Protein AF-A0A3N9V583-F1 (afdb_monomer)

Sequence (135 aa):
MKKESRTVILIVFLYALLGLLWIYLSDRLLPMFVTTPAGITTWSTIKGWLYVVVTSILLYWLIRRHTEKLLSTQEKLHYKHEQLKLTQNVLADSEEQFHQMFAKHSAMLYLVDVETLAIFDANESAQKFYGYSCN

Foldseek 3Di:
DVVVVVVVVVLVVVVVVVVVVLVVCLVVVLVVPDPDPVVSVVVVVVSVVVVVVVVVVSVVVVVVVVVVVVVVVVVVVVVVVVVVVVVVVVVVVVVVVVVVCQQPPQDWDFDADPPPRDGQDTHPNNCVVVVHHRD

Structure (mmCIF, N/CA/C/O backbone):
data_AF-A0A3N9V583-F1
#
_entry.id   AF-A0A3N9V583-F1
#
loop_
_atom_site.group_PDB
_atom_site.id
_atom_site.type_symbol
_atom_site.label_atom_id
_atom_site.label_alt_id
_atom_site.label_comp_id
_atom_site.label_asym_id
_atom_site.label_entity_id
_atom_site.label_seq_id
_atom_site.pdbx_PDB_ins_code
_atom_site.Cartn_x
_atom_site.Cartn_y
_atom_site.Cartn_z
_atom_site.occupancy
_atom_site.B_iso_or_equiv
_atom_site.auth_seq_id
_atom_site.auth_comp_id
_atom_site.auth_asym_id
_atom_site.auth_atom_id
_atom_site.pdbx_PDB_model_num
ATOM 1 N N . MET A 1 1 ? -8.284 1.859 -12.928 1.00 49.19 1 MET A N 1
ATOM 2 C CA . MET A 1 1 ? -7.954 1.030 -14.114 1.00 49.19 1 MET A CA 1
ATOM 3 C C . MET A 1 1 ? -7.528 1.834 -15.353 1.00 49.19 1 MET A C 1
ATOM 5 O O . MET A 1 1 ? -6.502 1.497 -15.916 1.00 49.19 1 MET A O 1
ATOM 9 N N . LYS A 1 2 ? -8.197 2.935 -15.755 1.00 48.94 2 LYS A N 1
ATOM 10 C CA . LYS A 1 2 ? -7.838 3.732 -16.966 1.00 48.94 2 LYS A CA 1
ATOM 11 C C . LYS A 1 2 ? -6.420 4.349 -17.005 1.00 48.94 2 LYS A C 1
ATOM 13 O O . LYS A 1 2 ? -5.939 4.685 -18.083 1.00 48.94 2 LYS A O 1
ATOM 18 N N . LYS A 1 3 ? -5.770 4.556 -15.851 1.00 51.84 3 LYS A N 1
ATOM 19 C CA . LYS A 1 3 ? -4.462 5.239 -15.753 1.00 51.84 3 LYS A CA 1
ATOM 20 C C . LYS A 1 3 ? -3.289 4.317 -16.118 1.00 51.84 3 LYS A C 1
ATOM 22 O O . LYS A 1 3 ? -2.387 4.761 -16.815 1.00 51.84 3 LYS A O 1
ATOM 27 N N . GLU A 1 4 ? -3.375 3.043 -15.735 1.00 58.16 4 GLU A N 1
ATOM 28 C CA . GLU A 1 4 ? -2.388 2.003 -16.066 1.00 58.16 4 GLU A CA 1
ATOM 29 C C . GLU A 1 4 ? -2.330 1.765 -17.585 1.00 58.16 4 GLU A C 1
ATOM 31 O O . GLU A 1 4 ? -1.260 1.783 -18.187 1.00 58.16 4 GLU A O 1
ATOM 36 N N . SER A 1 5 ? -3.492 1.675 -18.243 1.00 64.75 5 SER A N 1
ATOM 37 C CA . SER A 1 5 ? -3.585 1.433 -19.691 1.00 64.75 5 SER A CA 1
ATOM 38 C C . SER A 1 5 ? -2.963 2.555 -20.532 1.00 64.75 5 SER A C 1
ATOM 40 O O . SER A 1 5 ? -2.343 2.292 -21.557 1.00 64.75 5 SER A O 1
ATOM 42 N N . ARG A 1 6 ? -3.085 3.817 -20.092 1.00 72.19 6 ARG A N 1
ATOM 43 C CA . ARG A 1 6 ? -2.472 4.968 -20.780 1.00 72.19 6 ARG A CA 1
ATOM 44 C C . ARG A 1 6 ? -0.949 4.918 -20.734 1.00 72.19 6 ARG A C 1
ATOM 46 O O . ARG A 1 6 ? -0.304 5.279 -21.712 1.00 72.19 6 ARG A O 1
ATOM 53 N N . THR A 1 7 ? -0.384 4.466 -19.616 1.00 70.50 7 THR A N 1
ATOM 54 C CA . THR A 1 7 ? 1.065 4.309 -19.473 1.00 70.50 7 THR A CA 1
ATOM 55 C C . THR A 1 7 ? 1.576 3.209 -20.398 1.00 70.50 7 THR A C 1
ATOM 57 O O . THR A 1 7 ? 2.515 3.462 -21.144 1.00 70.50 7 THR A O 1
ATOM 60 N N . VAL A 1 8 ? 0.906 2.052 -20.450 1.00 74.44 8 VAL A N 1
ATOM 61 C CA . VAL A 1 8 ? 1.271 0.946 -21.356 1.00 74.44 8 VAL A CA 1
ATOM 62 C C . VAL A 1 8 ? 1.240 1.377 -22.828 1.00 74.44 8 VAL A C 1
ATOM 64 O O . VAL A 1 8 ? 2.198 1.135 -23.555 1.00 74.44 8 VAL A O 1
ATOM 67 N N . ILE A 1 9 ? 0.191 2.082 -23.265 1.00 74.75 9 ILE A N 1
ATOM 68 C CA . ILE A 1 9 ? 0.069 2.550 -24.658 1.00 74.75 9 ILE A CA 1
ATOM 69 C C . ILE A 1 9 ? 1.182 3.542 -25.022 1.00 74.75 9 ILE A C 1
ATOM 71 O O . ILE A 1 9 ? 1.756 3.441 -26.103 1.00 74.75 9 ILE A O 1
ATOM 75 N N . LEU A 1 10 ? 1.528 4.469 -24.121 1.00 77.69 10 LEU A N 1
ATOM 76 C CA . LEU A 1 10 ? 2.615 5.428 -24.346 1.00 77.69 10 LEU A CA 1
ATOM 77 C C . LEU A 1 10 ? 3.964 4.718 -24.535 1.00 77.69 10 LEU A C 1
ATOM 79 O O . LEU A 1 10 ? 4.771 5.126 -25.364 1.00 77.69 10 LEU A O 1
ATOM 83 N N . ILE A 1 11 ? 4.195 3.645 -23.779 1.00 74.50 11 ILE A N 1
ATOM 84 C CA . ILE A 1 11 ? 5.422 2.849 -23.845 1.00 74.50 11 ILE A CA 1
ATOM 85 C C . ILE A 1 11 ? 5.504 2.098 -25.171 1.00 74.50 11 ILE A C 1
ATOM 87 O O . ILE A 1 11 ? 6.530 2.163 -25.842 1.00 74.50 11 ILE A O 1
ATOM 91 N N . VAL A 1 12 ? 4.419 1.426 -25.568 1.00 78.19 12 VAL A N 1
ATOM 92 C CA . VAL A 1 12 ? 4.344 0.721 -26.856 1.00 78.19 12 VAL A CA 1
ATOM 93 C C . VAL A 1 12 ? 4.550 1.703 -28.009 1.00 78.19 12 VAL A C 1
ATOM 95 O O . VAL A 1 12 ? 5.299 1.410 -28.936 1.00 78.19 12 VAL A O 1
ATOM 98 N N . PHE A 1 13 ? 3.954 2.894 -27.925 1.00 80.25 13 PHE A N 1
ATOM 99 C CA . PHE A 1 13 ? 4.112 3.938 -28.932 1.00 80.25 13 PHE A CA 1
ATOM 100 C C . PHE A 1 13 ? 5.546 4.475 -28.999 1.00 80.25 13 PHE A C 1
ATOM 102 O O . PHE A 1 13 ? 6.096 4.586 -30.090 1.00 80.25 13 PHE A O 1
ATOM 109 N N . LEU A 1 14 ? 6.183 4.762 -27.858 1.00 78.50 14 LEU A N 1
ATOM 110 C CA . LEU A 1 14 ? 7.583 5.198 -27.817 1.00 78.50 14 LEU A CA 1
ATOM 111 C C . LEU A 1 14 ? 8.523 4.130 -28.371 1.00 78.50 14 LEU A C 1
ATOM 113 O O . LEU A 1 14 ? 9.413 4.464 -29.145 1.00 78.50 14 LEU A O 1
ATOM 117 N N . TYR A 1 15 ? 8.300 2.862 -28.023 1.00 79.00 15 TYR A N 1
ATOM 118 C CA . TYR A 1 15 ? 9.065 1.741 -28.561 1.00 79.00 15 TYR A CA 1
ATOM 119 C C . TYR A 1 15 ? 8.892 1.617 -30.081 1.00 79.00 15 TYR A C 1
ATOM 121 O O . TYR A 1 15 ? 9.881 1.520 -30.804 1.00 79.00 15 TYR A O 1
ATOM 129 N N . ALA A 1 16 ? 7.654 1.691 -30.578 1.00 74.75 16 ALA A N 1
ATOM 130 C CA . ALA A 1 16 ? 7.359 1.640 -32.006 1.00 74.75 16 ALA A CA 1
ATOM 131 C C . ALA A 1 16 ? 7.967 2.828 -32.767 1.00 74.75 16 ALA A C 1
ATOM 133 O O . ALA A 1 16 ? 8.534 2.641 -33.839 1.00 74.75 16 ALA A O 1
ATOM 134 N N . LEU A 1 17 ? 7.902 4.040 -32.209 1.00 79.19 17 LEU A N 1
ATOM 135 C CA . LEU A 1 17 ? 8.426 5.253 -32.837 1.00 79.19 17 LEU A CA 1
ATOM 136 C C . LEU A 1 17 ? 9.959 5.244 -32.879 1.00 79.19 17 LEU A C 1
ATOM 138 O O . LEU A 1 17 ? 10.536 5.540 -33.922 1.00 79.19 17 LEU A O 1
ATOM 142 N N . LEU A 1 18 ? 10.619 4.826 -31.793 1.00 78.31 18 LEU A N 1
ATOM 143 C CA . LEU A 1 18 ? 12.070 4.605 -31.773 1.00 78.31 18 LEU A CA 1
ATOM 144 C C . LEU A 1 18 ? 12.490 3.500 -32.745 1.00 78.31 18 LEU A C 1
ATOM 146 O O . LEU A 1 18 ? 13.478 3.670 -33.451 1.00 78.31 18 LEU A O 1
ATOM 150 N N . GLY A 1 19 ? 11.737 2.400 -32.816 1.00 72.81 19 GLY A N 1
ATOM 151 C CA . GLY A 1 19 ? 11.993 1.304 -33.750 1.00 72.81 19 GLY A CA 1
ATOM 152 C C . GLY A 1 19 ? 11.849 1.728 -35.213 1.00 72.81 19 GLY A C 1
ATOM 153 O O . GLY A 1 19 ? 12.726 1.444 -36.022 1.00 72.81 19 GLY A O 1
ATOM 154 N N . LEU A 1 20 ? 10.791 2.468 -35.552 1.00 74.19 20 LEU A N 1
ATOM 155 C CA . LEU A 1 20 ? 10.575 3.000 -36.900 1.00 74.19 20 LEU A CA 1
ATOM 156 C C . LEU A 1 20 ? 11.636 4.033 -37.286 1.00 74.19 20 LEU A C 1
ATOM 158 O O . LEU A 1 20 ? 12.167 3.982 -38.394 1.00 74.19 20 LEU A O 1
ATOM 162 N N . LEU A 1 21 ? 11.982 4.938 -36.367 1.00 74.94 21 LEU A N 1
ATOM 163 C CA . LEU A 1 21 ? 13.048 5.916 -36.578 1.00 74.94 21 LEU A CA 1
ATOM 164 C C . LEU A 1 21 ? 14.401 5.222 -36.777 1.00 74.94 21 LEU A C 1
ATOM 166 O O . LEU A 1 21 ? 15.183 5.625 -37.636 1.00 74.94 21 LEU A O 1
ATOM 170 N N . TRP A 1 22 ? 14.650 4.150 -36.025 1.00 73.94 22 TRP A N 1
ATOM 171 C CA . TRP A 1 22 ? 15.847 3.327 -36.137 1.00 73.94 22 TRP A CA 1
ATOM 172 C C . TRP A 1 22 ? 15.938 2.602 -37.483 1.00 73.94 22 TRP A C 1
ATOM 174 O O . TRP A 1 22 ? 16.986 2.655 -38.123 1.00 73.94 22 TRP A O 1
ATOM 184 N N . ILE A 1 23 ? 14.851 1.976 -37.945 1.00 71.50 23 ILE A N 1
ATOM 185 C CA . ILE A 1 23 ? 14.792 1.306 -39.254 1.00 71.50 23 ILE A CA 1
ATOM 186 C C . ILE A 1 23 ? 15.026 2.325 -40.376 1.00 71.50 23 ILE A C 1
ATOM 188 O O . ILE A 1 23 ? 15.914 2.135 -41.203 1.00 71.50 23 ILE A O 1
ATOM 192 N N . TYR A 1 24 ? 14.317 3.457 -40.344 1.00 72.88 24 TYR A N 1
ATOM 193 C CA . TYR A 1 24 ? 14.442 4.510 -41.355 1.00 72.88 24 TYR A CA 1
ATOM 194 C C . TYR A 1 24 ? 15.863 5.085 -41.440 1.00 72.88 24 TYR A C 1
ATOM 196 O O . TYR A 1 24 ? 16.421 5.250 -42.528 1.00 72.88 24 TYR A O 1
ATOM 204 N N . LEU A 1 25 ? 16.473 5.370 -40.287 1.00 66.50 25 LEU A N 1
ATOM 205 C CA . LEU A 1 25 ? 17.839 5.877 -40.217 1.00 66.50 25 LEU A CA 1
ATOM 206 C C . LEU A 1 25 ? 18.856 4.798 -40.628 1.00 66.50 25 LEU A C 1
ATOM 208 O O . LEU A 1 25 ? 19.856 5.099 -41.281 1.00 66.50 25 LEU A O 1
ATOM 212 N N . SER A 1 26 ? 18.591 3.531 -40.299 1.00 65.94 26 SER A N 1
ATOM 213 C CA . SER A 1 26 ? 19.453 2.411 -40.670 1.00 65.94 26 SER A CA 1
ATOM 214 C C . SER A 1 26 ? 19.505 2.202 -42.184 1.00 65.94 26 SER A C 1
ATOM 216 O O . SER A 1 26 ? 20.609 2.086 -42.727 1.00 65.94 26 SER A O 1
ATOM 218 N N . ASP A 1 27 ? 18.354 2.215 -42.855 1.00 66.81 27 ASP A N 1
ATOM 219 C CA . ASP A 1 27 ? 18.251 1.992 -44.301 1.00 66.81 27 ASP A CA 1
ATOM 220 C C . ASP A 1 27 ? 18.906 3.126 -45.103 1.00 66.81 27 ASP A C 1
ATOM 222 O O . ASP A 1 27 ? 19.539 2.891 -46.131 1.00 66.81 27 ASP A O 1
ATOM 226 N N . ARG A 1 28 ? 18.819 4.368 -44.608 1.00 66.38 28 ARG A N 1
ATOM 227 C CA . ARG A 1 28 ? 19.363 5.561 -45.283 1.00 66.38 28 ARG A CA 1
ATOM 228 C C . ARG A 1 28 ? 20.868 5.775 -45.089 1.00 66.38 28 ARG A C 1
ATOM 230 O O . ARG A 1 28 ? 21.491 6.383 -45.954 1.00 66.38 28 ARG A O 1
ATOM 237 N N . LEU A 1 29 ? 21.461 5.311 -43.985 1.00 63.09 29 LEU A N 1
ATOM 238 C CA . LEU A 1 29 ? 22.880 5.566 -43.675 1.00 63.09 29 LEU A CA 1
ATOM 239 C C . LEU A 1 29 ? 23.854 4.573 -44.330 1.00 63.09 29 LEU A C 1
ATOM 241 O O . LEU A 1 29 ? 24.980 4.947 -44.642 1.00 6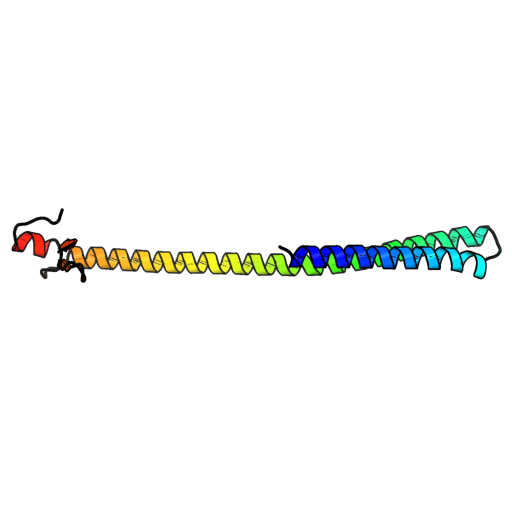3.09 29 LEU A O 1
ATOM 245 N N . LEU A 1 30 ? 23.445 3.320 -44.553 1.00 62.09 30 LEU A N 1
ATOM 246 C CA . LEU A 1 30 ? 24.299 2.292 -45.174 1.00 62.09 30 LEU A CA 1
ATOM 247 C C . LEU A 1 30 ? 24.804 2.659 -46.584 1.00 62.09 30 LEU A C 1
ATOM 249 O O . LEU A 1 30 ? 26.011 2.567 -46.804 1.00 62.09 30 LEU A O 1
ATOM 253 N N . PRO A 1 31 ? 23.950 3.120 -47.520 1.00 62.94 31 PRO A N 1
ATOM 254 C CA . PRO A 1 31 ? 24.399 3.437 -48.877 1.00 62.94 31 PRO A CA 1
ATOM 255 C C . PRO A 1 31 ? 25.199 4.745 -48.973 1.00 62.94 31 PRO A C 1
ATOM 257 O O . PRO A 1 31 ? 25.805 5.003 -50.007 1.00 62.94 31 PRO A O 1
ATOM 260 N N . MET A 1 32 ? 25.210 5.578 -47.923 1.00 59.50 32 MET A N 1
ATOM 261 C CA . MET A 1 32 ? 25.866 6.892 -47.945 1.00 59.50 32 MET A CA 1
ATOM 262 C C . MET A 1 32 ? 27.341 6.841 -47.513 1.00 59.50 32 MET A C 1
ATOM 264 O O . MET A 1 32 ? 28.114 7.708 -47.907 1.00 59.50 32 MET A O 1
ATOM 268 N N . PHE A 1 33 ? 27.743 5.834 -46.727 1.00 59.47 33 PHE A 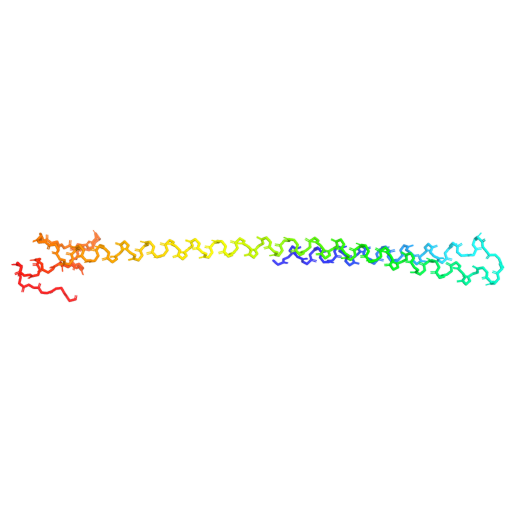N 1
ATOM 269 C CA . PHE A 1 33 ? 29.090 5.763 -46.141 1.00 59.47 33 PHE A CA 1
ATOM 270 C C . PHE A 1 33 ? 29.974 4.633 -46.684 1.00 59.47 33 PHE A C 1
ATOM 272 O O . PHE A 1 33 ? 31.186 4.685 -46.481 1.00 59.47 33 PHE A O 1
ATOM 279 N N . VAL A 1 34 ? 29.422 3.613 -47.354 1.00 55.31 34 VAL A N 1
ATOM 280 C CA . VAL A 1 34 ? 30.207 2.436 -47.767 1.00 55.31 34 VAL A CA 1
ATOM 281 C C . VAL A 1 34 ? 29.766 1.909 -49.134 1.00 55.31 34 VAL A C 1
ATOM 283 O O . VAL A 1 34 ? 28.662 1.399 -49.290 1.00 55.31 34 VAL A O 1
ATOM 286 N N . THR A 1 35 ? 30.670 1.973 -50.114 1.00 60.91 35 THR A N 1
ATOM 287 C CA . THR A 1 35 ? 30.463 1.477 -51.490 1.00 60.91 35 THR A CA 1
ATOM 288 C C . THR A 1 35 ? 30.996 0.047 -51.697 1.00 60.91 35 THR A C 1
ATOM 290 O O . THR A 1 35 ? 30.766 -0.553 -52.744 1.00 60.91 35 THR A O 1
ATOM 293 N N . THR A 1 36 ? 31.714 -0.523 -50.718 1.00 58.72 36 THR A N 1
ATOM 294 C CA . THR A 1 36 ? 32.365 -1.846 -50.797 1.00 58.72 36 THR A CA 1
ATOM 295 C C . THR A 1 36 ? 31.580 -2.950 -50.059 1.00 58.72 36 THR A C 1
ATOM 297 O O . THR A 1 36 ? 31.268 -2.784 -48.877 1.00 58.72 36 THR A O 1
ATOM 300 N N . PRO A 1 37 ? 31.331 -4.126 -50.682 1.00 61.78 37 PRO A N 1
ATOM 301 C CA . PRO A 1 37 ? 30.495 -5.199 -50.116 1.00 61.78 37 PRO A CA 1
ATOM 302 C C . PRO A 1 37 ? 30.918 -5.698 -48.725 1.00 61.78 37 PRO A C 1
ATOM 304 O O . PRO A 1 37 ? 30.068 -6.007 -47.897 1.00 61.78 37 PRO A O 1
ATOM 307 N N . ALA A 1 38 ? 32.225 -5.736 -48.438 1.00 61.19 38 ALA A N 1
ATOM 308 C CA . ALA A 1 38 ? 32.755 -6.230 -47.164 1.00 61.19 38 ALA A CA 1
ATOM 309 C C . ALA A 1 38 ? 32.482 -5.288 -45.972 1.00 61.19 38 ALA A C 1
ATOM 311 O O . ALA A 1 38 ? 32.319 -5.757 -44.844 1.00 61.19 38 ALA A O 1
ATOM 312 N N . GLY A 1 39 ? 32.398 -3.972 -46.207 1.00 60.62 39 GLY A N 1
ATOM 313 C CA . GLY A 1 39 ? 32.130 -2.986 -45.154 1.00 60.62 39 GLY A CA 1
ATOM 314 C C . GLY A 1 39 ? 30.654 -2.913 -44.748 1.00 60.62 39 GLY A C 1
ATOM 315 O O . GLY A 1 39 ? 30.344 -2.508 -43.630 1.00 60.62 39 GLY A O 1
ATOM 316 N N . ILE A 1 40 ? 29.742 -3.363 -45.617 1.00 64.12 40 ILE A N 1
ATOM 317 C CA . ILE A 1 40 ? 28.297 -3.406 -45.344 1.00 64.12 40 ILE A CA 1
ATOM 318 C C . ILE A 1 40 ? 27.999 -4.392 -44.202 1.00 64.12 40 ILE A C 1
ATOM 320 O O . ILE A 1 40 ? 27.227 -4.083 -43.293 1.00 64.12 40 ILE A O 1
ATOM 324 N N . THR A 1 41 ? 28.662 -5.551 -44.193 1.00 62.47 41 THR A N 1
ATOM 325 C CA . THR A 1 41 ? 28.477 -6.610 -43.187 1.00 62.47 41 THR A CA 1
ATOM 326 C C . THR A 1 41 ? 28.922 -6.206 -41.781 1.00 62.47 41 THR A C 1
ATOM 328 O O . THR A 1 41 ? 28.184 -6.417 -40.821 1.00 62.47 41 THR A O 1
ATOM 331 N N . THR A 1 42 ? 30.093 -5.583 -41.628 1.00 62.84 42 THR A N 1
ATOM 332 C CA . THR A 1 42 ? 30.605 -5.142 -40.316 1.00 62.84 4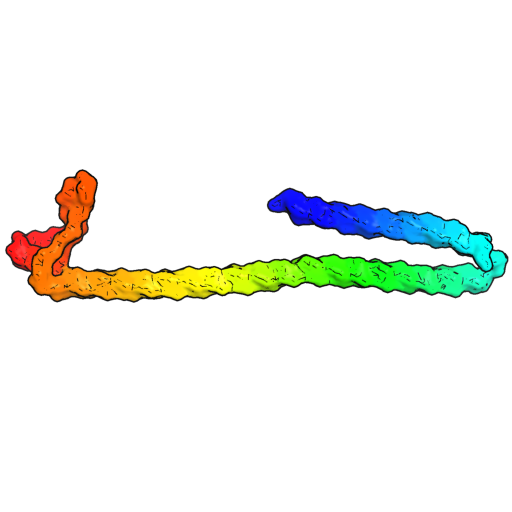2 THR A CA 1
ATOM 333 C C . THR A 1 42 ? 29.785 -3.992 -39.734 1.00 62.84 42 THR A C 1
ATOM 335 O O . THR A 1 42 ? 29.460 -4.011 -38.545 1.00 62.84 42 THR A O 1
ATOM 338 N N . TRP A 1 43 ? 29.373 -3.030 -40.566 1.00 66.19 43 TRP A N 1
ATOM 339 C CA . TRP A 1 43 ? 28.488 -1.941 -40.137 1.00 66.19 43 TRP A CA 1
ATOM 340 C C . TRP A 1 43 ? 27.086 -2.428 -39.751 1.00 66.19 43 TRP A C 1
ATOM 342 O O . TRP A 1 43 ? 26.469 -1.866 -38.843 1.00 66.19 43 TRP A O 1
ATOM 352 N N . SER A 1 44 ? 26.594 -3.499 -40.381 1.00 63.31 44 SER A N 1
ATOM 353 C CA . SER A 1 44 ? 25.311 -4.118 -40.034 1.00 63.31 44 SER A CA 1
ATOM 354 C C . SER A 1 44 ? 25.321 -4.752 -38.634 1.00 63.31 44 SER A C 1
ATOM 356 O O . SER A 1 44 ? 24.356 -4.604 -37.883 1.00 63.31 44 SER A O 1
ATOM 358 N N . THR A 1 45 ? 26.415 -5.405 -38.231 1.00 67.56 45 THR A N 1
ATOM 359 C CA . THR A 1 45 ? 26.528 -6.043 -36.904 1.00 67.56 45 THR A CA 1
ATOM 360 C C . THR A 1 45 ? 26.618 -5.018 -35.773 1.00 67.56 45 THR A C 1
ATOM 362 O O . THR A 1 45 ? 25.927 -5.157 -34.762 1.00 67.56 45 THR A O 1
ATOM 365 N N . ILE A 1 46 ? 27.407 -3.950 -35.957 1.00 71.75 46 ILE A N 1
ATOM 366 C CA . ILE A 1 46 ? 27.539 -2.857 -34.974 1.00 71.75 46 ILE A CA 1
ATOM 367 C C . ILE A 1 46 ? 26.183 -2.179 -34.736 1.00 71.75 46 ILE A C 1
ATOM 369 O O . ILE A 1 46 ? 25.816 -1.893 -33.595 1.00 71.75 46 ILE A O 1
ATOM 373 N N . LYS A 1 47 ? 25.391 -1.988 -35.798 1.00 67.06 47 LYS A N 1
ATOM 374 C CA . LYS A 1 47 ? 24.019 -1.480 -35.679 1.00 67.06 47 LYS A CA 1
ATOM 375 C C . LYS A 1 47 ? 23.120 -2.412 -34.874 1.00 67.06 47 LYS A C 1
ATOM 377 O O . LYS A 1 47 ? 22.400 -1.943 -33.998 1.00 67.06 47 LYS A O 1
ATOM 382 N N . GLY A 1 48 ? 23.167 -3.717 -35.141 1.00 66.88 48 GLY A N 1
ATOM 383 C CA . GLY A 1 48 ? 22.377 -4.697 -34.390 1.00 66.88 48 GLY A CA 1
ATOM 384 C C . GLY A 1 48 ? 22.663 -4.642 -32.886 1.00 66.88 48 GLY A C 1
ATOM 385 O O . GLY A 1 48 ? 21.737 -4.629 -32.077 1.00 66.88 48 GLY A O 1
ATOM 386 N N . TRP A 1 49 ? 23.936 -4.511 -32.510 1.00 75.06 49 TRP A N 1
ATOM 387 C CA . TRP A 1 49 ? 24.343 -4.377 -31.110 1.00 75.06 49 TRP A CA 1
ATOM 388 C C . TRP A 1 49 ? 23.838 -3.074 -30.483 1.00 75.06 49 TRP A C 1
ATOM 390 O O . TRP A 1 49 ? 23.347 -3.093 -29.354 1.00 75.06 49 TRP A O 1
ATOM 400 N N . LEU A 1 50 ? 23.884 -1.957 -31.219 1.00 72.94 50 LEU A N 1
ATOM 401 C CA . LEU A 1 50 ? 23.383 -0.672 -30.727 1.00 72.94 50 LEU A CA 1
ATOM 402 C C . LEU A 1 50 ? 21.873 -0.711 -30.455 1.00 72.94 50 LEU A C 1
ATOM 404 O O . LEU A 1 50 ? 21.427 -0.205 -29.427 1.00 72.94 50 LEU A O 1
ATOM 408 N N . TYR A 1 51 ? 21.101 -1.382 -31.314 1.00 71.00 51 TYR A N 1
ATOM 409 C CA . TYR A 1 51 ? 19.673 -1.606 -31.085 1.00 71.00 51 TYR A CA 1
ATOM 410 C C . TYR A 1 51 ? 19.421 -2.382 -29.787 1.00 71.00 51 TYR A C 1
ATOM 412 O O . TYR A 1 51 ? 18.676 -1.907 -28.933 1.00 71.00 51 TYR A O 1
ATOM 420 N N . VAL A 1 52 ? 20.094 -3.525 -29.600 1.00 77.31 52 VAL A N 1
ATOM 421 C CA . VAL A 1 52 ? 19.929 -4.373 -28.406 1.00 77.31 52 VAL A CA 1
ATOM 422 C C . VAL A 1 52 ? 20.278 -3.612 -27.125 1.00 77.31 52 VAL A C 1
ATOM 424 O O . VAL A 1 52 ? 19.550 -3.719 -26.135 1.00 77.31 52 VAL A O 1
ATOM 427 N N . VAL A 1 53 ? 21.345 -2.806 -27.133 1.00 79.62 53 VAL A N 1
ATOM 428 C CA . VAL A 1 53 ? 21.740 -1.974 -25.984 1.00 79.62 53 VAL A CA 1
ATOM 429 C C . VAL A 1 53 ? 20.665 -0.935 -25.665 1.00 79.62 53 VAL A C 1
ATOM 431 O O . VAL A 1 53 ? 20.221 -0.846 -24.520 1.00 79.62 53 VAL A O 1
ATOM 434 N N . VAL A 1 54 ? 20.189 -0.190 -26.667 1.00 78.06 54 VAL A N 1
ATOM 435 C CA . VAL A 1 54 ? 19.163 0.846 -26.472 1.00 78.06 54 VAL A CA 1
ATOM 436 C C . VAL A 1 54 ? 17.848 0.238 -25.976 1.00 78.06 54 VAL A C 1
ATOM 438 O O . VAL A 1 54 ? 17.265 0.746 -25.015 1.00 78.06 54 VAL A O 1
ATOM 441 N N . THR A 1 55 ? 17.397 -0.879 -26.557 1.00 79.31 55 THR A N 1
ATOM 442 C CA . THR A 1 55 ? 16.172 -1.557 -26.108 1.00 79.31 55 THR A CA 1
ATOM 443 C C . THR A 1 55 ? 16.312 -2.131 -24.703 1.00 79.31 55 THR A C 1
ATOM 445 O O . THR A 1 55 ? 15.366 -2.052 -23.921 1.00 79.31 55 THR A O 1
ATOM 448 N N . SER A 1 56 ? 17.488 -2.660 -24.351 1.00 76.88 56 SER A N 1
ATOM 449 C CA . SER A 1 56 ? 17.743 -3.214 -23.016 1.00 76.88 56 SER A CA 1
ATOM 450 C C . SER A 1 56 ? 17.749 -2.123 -21.945 1.00 76.88 56 SER A C 1
ATOM 452 O O . SER A 1 56 ? 17.161 -2.312 -20.883 1.00 76.88 56 SER A O 1
ATOM 454 N N . ILE A 1 57 ? 18.332 -0.952 -22.234 1.00 82.75 57 ILE A N 1
ATOM 455 C CA . ILE A 1 57 ? 18.309 0.210 -21.329 1.00 82.75 57 ILE A CA 1
ATOM 456 C C . ILE A 1 57 ? 16.877 0.725 -21.142 1.00 82.75 57 ILE A C 1
ATOM 458 O O . ILE A 1 57 ? 16.457 0.972 -20.009 1.00 82.75 57 ILE A O 1
ATOM 462 N N . LEU A 1 58 ? 16.111 0.854 -22.232 1.00 80.06 58 LEU A N 1
ATOM 463 C CA . LEU A 1 58 ? 14.712 1.288 -22.185 1.00 80.06 58 LEU A CA 1
ATOM 464 C C . LEU A 1 58 ? 13.859 0.334 -21.333 1.00 80.06 58 LEU A C 1
ATOM 466 O O . LEU A 1 58 ? 13.128 0.784 -20.450 1.00 80.06 58 LEU A O 1
ATOM 470 N N . LEU A 1 59 ? 13.969 -0.977 -21.575 1.00 79.19 59 LEU A N 1
ATOM 471 C CA . LEU A 1 59 ? 13.239 -2.002 -20.826 1.00 79.19 59 LEU A CA 1
ATOM 472 C C . LEU A 1 59 ? 13.654 -2.038 -19.355 1.00 79.19 59 LEU A C 1
ATOM 474 O O . LEU A 1 59 ? 12.787 -2.091 -18.486 1.00 79.19 59 LEU A O 1
ATOM 478 N N . TYR A 1 60 ? 14.951 -1.952 -19.056 1.00 82.62 60 TYR A N 1
ATOM 479 C CA . TYR A 1 60 ? 15.438 -1.895 -17.679 1.00 82.62 60 TYR A CA 1
ATOM 480 C C . TYR A 1 60 ? 14.875 -0.682 -16.928 1.00 82.62 60 TYR A C 1
ATOM 482 O O . TYR A 1 60 ? 14.336 -0.824 -15.828 1.00 82.62 60 TYR A O 1
ATOM 490 N N . TRP A 1 61 ? 14.938 0.506 -17.539 1.00 83.75 61 TRP A N 1
ATOM 491 C CA . TRP A 1 61 ? 14.375 1.728 -16.961 1.00 83.75 61 TRP A CA 1
ATOM 492 C C . TRP A 1 61 ? 12.869 1.597 -16.716 1.00 83.75 61 TRP A C 1
ATOM 494 O O . TRP A 1 61 ? 12.354 2.035 -15.683 1.00 83.75 61 TRP A O 1
ATOM 504 N N . LEU A 1 62 ? 12.169 0.940 -17.640 1.00 77.44 62 LEU A N 1
ATOM 505 C CA . LEU A 1 62 ? 10.741 0.707 -17.544 1.00 77.44 62 LEU A CA 1
ATOM 506 C C . LEU A 1 62 ? 10.371 -0.236 -16.397 1.00 77.44 62 LEU A C 1
ATOM 508 O O . LEU A 1 62 ? 9.503 0.092 -15.586 1.00 77.44 62 LEU A O 1
ATOM 512 N N . ILE A 1 63 ? 11.036 -1.387 -16.320 1.00 82.44 63 ILE A N 1
ATOM 513 C CA . ILE A 1 63 ? 10.810 -2.387 -15.275 1.00 82.44 63 ILE A CA 1
ATOM 514 C C . ILE A 1 63 ? 11.071 -1.754 -13.910 1.00 82.44 63 ILE A C 1
ATOM 516 O O . ILE A 1 63 ? 10.214 -1.812 -13.029 1.00 82.44 63 ILE A O 1
ATOM 520 N N . ARG A 1 64 ? 12.197 -1.047 -13.762 1.00 81.06 64 ARG A N 1
ATOM 521 C CA . ARG A 1 64 ? 12.553 -0.362 -12.516 1.00 81.06 64 ARG A CA 1
ATOM 522 C C . ARG A 1 64 ? 11.462 0.606 -12.049 1.00 81.06 64 ARG A C 1
ATOM 524 O O . ARG A 1 64 ? 11.077 0.585 -10.882 1.00 81.06 64 ARG A O 1
ATOM 531 N N . ARG A 1 65 ? 10.897 1.397 -12.967 1.00 79.25 65 ARG A N 1
ATOM 532 C CA . ARG A 1 65 ? 9.828 2.362 -12.662 1.00 79.25 65 ARG A CA 1
ATOM 533 C C . ARG A 1 65 ? 8.536 1.709 -12.150 1.00 79.25 65 ARG A C 1
ATOM 535 O O . ARG A 1 65 ? 7.795 2.352 -11.402 1.00 79.25 65 ARG A O 1
ATOM 542 N N . HIS A 1 66 ? 8.238 0.475 -12.557 1.00 74.62 66 HIS A N 1
ATOM 543 C CA . HIS A 1 66 ? 7.043 -0.251 -12.114 1.00 74.62 66 HIS A CA 1
ATOM 544 C C . HIS A 1 66 ? 7.276 -1.040 -10.819 1.00 74.62 66 HIS A C 1
ATOM 546 O O . HIS A 1 66 ? 6.415 -1.021 -9.937 1.00 74.62 66 HIS A O 1
ATOM 552 N N . THR A 1 67 ? 8.444 -1.663 -10.654 1.00 77.56 67 THR A N 1
ATOM 553 C CA . THR A 1 67 ? 8.744 -2.506 -9.486 1.00 77.56 67 THR A CA 1
ATOM 554 C C . THR A 1 67 ? 8.866 -1.700 -8.189 1.00 77.56 67 THR A C 1
ATOM 556 O O . THR A 1 67 ? 8.327 -2.111 -7.163 1.00 77.56 67 THR A O 1
ATOM 559 N N . GLU A 1 68 ? 9.473 -0.507 -8.223 1.00 76.12 68 GLU A N 1
ATOM 560 C CA . GLU A 1 68 ? 9.639 0.341 -7.024 1.00 76.12 68 GLU A CA 1
ATOM 561 C C . GLU A 1 68 ? 8.287 0.784 -6.414 1.00 76.12 68 GLU A C 1
ATOM 563 O O . GLU A 1 68 ? 8.137 0.928 -5.196 1.00 76.12 68 GLU A O 1
ATOM 568 N N . LYS A 1 69 ? 7.244 0.935 -7.240 1.00 75.50 69 LYS A N 1
ATOM 569 C CA . LYS A 1 69 ? 5.888 1.256 -6.758 1.00 75.50 69 LYS A CA 1
ATOM 570 C C . LYS A 1 69 ? 5.167 0.061 -6.147 1.00 75.50 69 LYS A C 1
ATOM 572 O O . LYS A 1 69 ? 4.363 0.244 -5.233 1.00 75.50 69 LYS A O 1
ATOM 577 N N . LEU A 1 70 ? 5.428 -1.143 -6.651 1.00 77.69 70 LEU A N 1
ATOM 578 C CA . LEU A 1 70 ? 4.805 -2.363 -6.140 1.00 77.69 70 LEU A CA 1
ATOM 579 C C . LEU A 1 70 ? 5.321 -2.694 -4.739 1.00 77.69 70 LEU A C 1
ATOM 581 O O . LEU A 1 70 ? 4.511 -2.938 -3.846 1.00 77.69 70 LEU A O 1
ATOM 585 N N . LEU A 1 71 ? 6.636 -2.600 -4.528 1.00 79.38 71 LEU A N 1
ATOM 586 C CA . LEU A 1 71 ? 7.262 -2.866 -3.228 1.00 79.38 71 LEU A CA 1
ATOM 587 C C . LEU A 1 71 ? 6.774 -1.889 -2.149 1.00 79.38 71 LEU A C 1
ATOM 589 O O . LEU A 1 71 ? 6.271 -2.309 -1.112 1.00 79.38 71 LEU A O 1
ATOM 593 N N . SER A 1 72 ? 6.785 -0.586 -2.438 1.00 80.56 72 SER A N 1
ATOM 594 C CA . SER A 1 72 ? 6.311 0.428 -1.482 1.00 80.56 72 SER A CA 1
ATOM 595 C C . SER 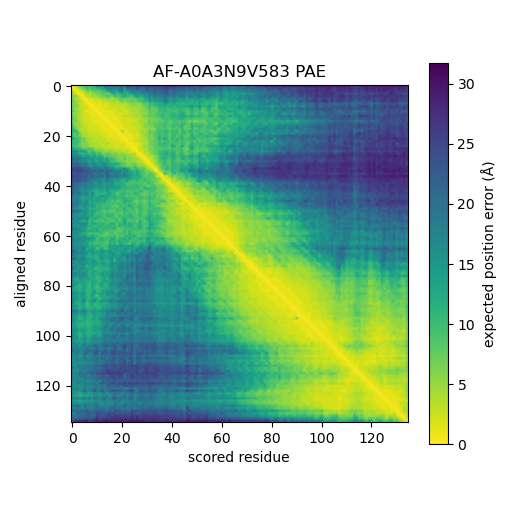A 1 72 ? 4.806 0.350 -1.186 1.00 80.56 72 SER A C 1
ATOM 597 O O . SER A 1 72 ? 4.355 0.758 -0.115 1.00 80.56 72 SER A O 1
ATOM 599 N N . THR A 1 73 ? 3.999 -0.166 -2.118 1.00 83.25 73 THR A N 1
ATOM 600 C CA . THR A 1 73 ? 2.565 -0.398 -1.879 1.00 83.25 73 THR A CA 1
ATOM 601 C C . THR A 1 73 ? 2.346 -1.621 -0.991 1.00 83.25 73 THR A C 1
ATOM 603 O O . THR A 1 73 ? 1.516 -1.565 -0.086 1.00 83.25 73 THR A O 1
ATOM 606 N N . GLN A 1 74 ? 3.106 -2.697 -1.215 1.00 83.38 74 GLN A N 1
ATOM 607 C CA . GLN A 1 74 ? 3.080 -3.897 -0.377 1.00 83.38 74 GLN A CA 1
ATOM 608 C C . GLN A 1 74 ? 3.473 -3.582 1.070 1.00 83.38 74 GLN A C 1
ATOM 610 O O . GLN A 1 74 ? 2.731 -3.934 1.983 1.00 83.38 74 GLN A O 1
ATOM 615 N N . GLU A 1 75 ? 4.559 -2.835 1.283 1.00 89.50 75 GLU A N 1
ATOM 616 C CA . GLU A 1 75 ? 4.994 -2.421 2.626 1.00 89.50 75 GLU A CA 1
ATOM 617 C C . GLU A 1 75 ? 3.922 -1.601 3.354 1.00 89.50 75 GLU A C 1
ATOM 619 O O . GLU A 1 75 ? 3.608 -1.860 4.514 1.00 89.50 75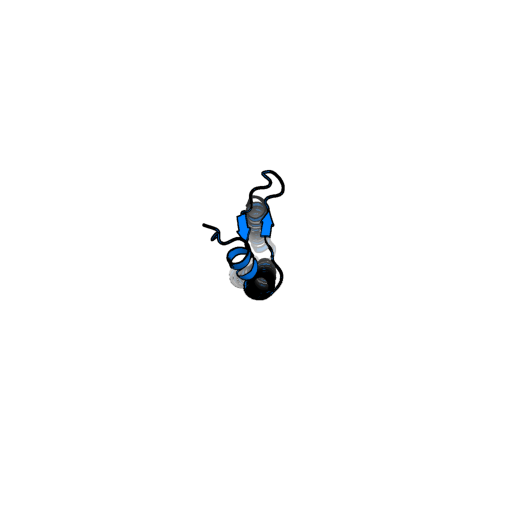 GLU A O 1
ATOM 624 N N . LYS A 1 76 ? 3.286 -0.646 2.661 1.00 89.31 76 LYS A N 1
ATOM 625 C CA . LYS A 1 76 ? 2.200 0.162 3.241 1.00 89.31 76 LYS A CA 1
ATOM 626 C C . LYS A 1 76 ? 0.971 -0.666 3.593 1.00 89.31 76 LYS A C 1
ATOM 628 O O . LYS A 1 76 ? 0.309 -0.368 4.586 1.00 89.31 76 LYS A O 1
ATOM 633 N N . LEU A 1 77 ? 0.634 -1.659 2.771 1.00 91.50 77 LEU A N 1
ATOM 634 C CA . LEU A 1 77 ? -0.467 -2.575 3.061 1.00 91.50 77 LEU A CA 1
ATOM 635 C C . LEU A 1 77 ? -0.153 -3.426 4.290 1.00 91.50 77 LEU A C 1
ATOM 637 O O . LEU A 1 77 ? -1.006 -3.536 5.166 1.00 91.50 77 LEU A O 1
ATOM 641 N N . HIS A 1 78 ? 1.070 -3.949 4.385 1.00 91.56 78 HIS A N 1
ATOM 642 C CA . HIS A 1 78 ? 1.510 -4.730 5.536 1.00 91.56 78 HIS A CA 1
ATOM 643 C C . HIS A 1 78 ? 1.469 -3.902 6.824 1.00 91.56 78 HIS A C 1
ATOM 645 O O . HIS A 1 78 ? 0.825 -4.300 7.791 1.00 91.56 78 HIS A O 1
ATOM 651 N N . TYR A 1 79 ? 2.047 -2.698 6.799 1.00 91.69 79 TYR A N 1
ATOM 652 C CA . TYR A 1 79 ? 2.024 -1.769 7.929 1.00 91.69 79 TYR A CA 1
ATOM 653 C C . TYR A 1 79 ? 0.596 -1.436 8.383 1.00 91.69 79 TYR A C 1
ATOM 655 O O . TYR A 1 79 ? 0.286 -1.464 9.572 1.00 91.69 79 TYR A O 1
ATOM 663 N N . LYS A 1 80 ? -0.312 -1.153 7.438 1.00 91.00 80 LYS A N 1
ATOM 664 C CA . LYS A 1 80 ? -1.721 -0.892 7.767 1.00 91.00 80 LYS A CA 1
ATOM 665 C C . LYS A 1 80 ? -2.411 -2.101 8.387 1.00 91.00 80 LYS A C 1
ATOM 667 O O . LYS A 1 80 ? -3.224 -1.930 9.290 1.00 91.00 80 LYS A O 1
ATOM 672 N N . HIS A 1 81 ? -2.130 -3.296 7.882 1.00 94.19 81 HIS A N 1
ATOM 673 C CA . HIS A 1 81 ? -2.743 -4.516 8.386 1.00 94.19 81 HIS A CA 1
ATOM 674 C C . HIS A 1 81 ? -2.287 -4.819 9.817 1.00 94.19 81 HIS A C 1
ATOM 676 O O . HIS A 1 81 ? -3.107 -5.143 10.673 1.00 94.19 81 HIS A O 1
ATOM 682 N N . GLU A 1 82 ? -1.000 -4.622 10.096 1.00 95.19 82 GLU A N 1
ATOM 683 C CA . GLU A 1 82 ? -0.430 -4.762 11.433 1.00 95.19 82 GLU A CA 1
ATOM 684 C C . GLU A 1 82 ? -1.039 -3.755 12.420 1.00 95.19 82 GLU A C 1
ATOM 686 O O . GLU A 1 82 ? -1.488 -4.143 13.497 1.00 95.19 82 GLU A O 1
ATOM 691 N N . GLN A 1 83 ? -1.176 -2.487 12.019 1.00 95.06 83 GLN A N 1
ATOM 692 C CA . GLN A 1 83 ? -1.810 -1.452 12.845 1.00 95.06 83 GLN A CA 1
ATOM 693 C C . GLN A 1 83 ? -3.282 -1.744 13.161 1.00 95.06 83 GLN A C 1
ATOM 695 O O . GLN A 1 83 ? -3.733 -1.532 14.288 1.00 95.06 83 GLN A O 1
ATOM 700 N N . LEU A 1 84 ? -4.044 -2.250 12.186 1.00 95.56 84 LEU A N 1
ATOM 701 C CA . LEU A 1 84 ? -5.436 -2.649 12.409 1.00 95.56 84 LEU A CA 1
ATOM 702 C C . LEU A 1 84 ? -5.527 -3.803 13.402 1.00 95.56 84 LEU A C 1
ATOM 704 O O . LEU A 1 84 ? -6.367 -3.767 14.294 1.00 95.56 84 LEU A O 1
ATOM 708 N N . LYS A 1 85 ? -4.635 -4.789 13.281 1.00 95.25 85 LYS A N 1
ATOM 709 C CA . LYS A 1 85 ? -4.584 -5.928 14.197 1.00 95.25 85 LYS A CA 1
ATOM 710 C C . LYS A 1 85 ? -4.266 -5.491 15.628 1.00 95.25 85 LYS A C 1
ATOM 712 O O . LYS A 1 85 ? -4.922 -5.943 16.557 1.00 95.25 85 LYS A O 1
ATOM 717 N N . LEU A 1 86 ? -3.307 -4.580 15.805 1.00 95.00 86 LEU A N 1
ATOM 718 C CA . LEU A 1 86 ? -2.997 -4.006 17.118 1.00 95.00 86 LEU A CA 1
ATOM 719 C C . LEU A 1 86 ? -4.191 -3.240 17.692 1.00 95.00 86 LEU A C 1
ATOM 721 O O . LEU A 1 86 ? -4.556 -3.451 18.842 1.00 95.00 86 LEU A O 1
ATOM 725 N N . THR A 1 87 ? -4.833 -2.401 16.876 1.00 94.38 87 THR A N 1
ATOM 726 C CA . THR A 1 87 ? -6.023 -1.641 17.287 1.00 94.38 87 THR A CA 1
ATOM 727 C C . THR A 1 87 ? -7.165 -2.571 17.699 1.00 94.38 87 THR A C 1
ATOM 729 O O . THR A 1 87 ? -7.818 -2.331 18.709 1.00 94.38 87 THR A O 1
ATOM 732 N N . GLN A 1 88 ? -7.383 -3.652 16.949 1.00 95.25 88 GLN A N 1
ATOM 733 C CA . GLN A 1 88 ? -8.407 -4.649 17.245 1.00 95.25 88 GLN A CA 1
ATOM 734 C C . GLN A 1 88 ? -8.108 -5.405 18.541 1.00 95.25 88 GLN A C 1
ATOM 736 O O . GLN A 1 88 ? -9.019 -5.609 19.333 1.00 95.25 88 GLN A O 1
ATOM 741 N N 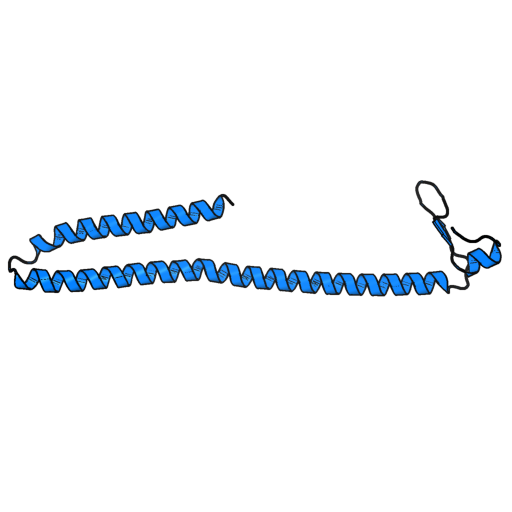. ASN A 1 89 ? -6.850 -5.784 18.777 1.00 94.62 89 ASN A N 1
ATOM 742 C CA . ASN A 1 89 ? -6.450 -6.439 20.021 1.00 94.62 89 ASN A CA 1
ATOM 743 C C . ASN A 1 89 ? -6.648 -5.512 21.227 1.00 94.62 89 ASN A C 1
ATOM 745 O O . ASN A 1 89 ? -7.238 -5.928 22.212 1.00 94.62 89 ASN A O 1
ATOM 749 N N . VAL A 1 90 ? -6.235 -4.243 21.130 1.00 94.88 90 VAL A N 1
ATOM 750 C CA . VAL A 1 90 ? -6.462 -3.251 22.198 1.00 94.88 90 VAL A CA 1
ATOM 751 C C . VAL A 1 90 ? -7.956 -3.052 22.460 1.00 94.88 90 VAL A C 1
ATOM 753 O O . VAL A 1 90 ? -8.366 -2.946 23.613 1.00 94.88 90 VAL A O 1
ATOM 756 N N . LEU A 1 91 ? -8.774 -3.018 21.403 1.00 95.31 91 LEU A N 1
ATOM 757 C CA . LEU A 1 91 ? -10.223 -2.919 21.538 1.00 95.31 91 LEU A CA 1
ATOM 758 C C . LEU A 1 91 ? -10.796 -4.150 22.248 1.00 95.31 91 LEU A C 1
ATOM 760 O O . LEU A 1 91 ? -11.539 -3.981 23.208 1.00 95.31 91 LEU A O 1
ATOM 764 N N . ALA A 1 92 ? -10.408 -5.355 21.825 1.00 94.62 92 ALA A N 1
ATOM 765 C CA . ALA A 1 92 ? -10.846 -6.609 22.431 1.00 94.62 92 ALA A CA 1
ATOM 766 C C . ALA A 1 92 ? -10.442 -6.703 23.911 1.00 94.62 92 ALA A C 1
ATOM 768 O O . ALA A 1 92 ? -11.278 -7.031 24.747 1.00 94.62 92 ALA A O 1
ATOM 769 N N . ASP A 1 93 ? -9.208 -6.322 24.252 1.00 94.50 93 ASP A N 1
ATOM 770 C CA . ASP A 1 93 ? -8.737 -6.276 25.639 1.00 94.50 93 ASP A CA 1
ATOM 771 C C . ASP A 1 93 ? -9.547 -5.267 26.471 1.00 94.50 93 ASP A C 1
ATOM 773 O O . ASP A 1 93 ? -9.896 -5.539 27.621 1.00 94.50 93 ASP A O 1
ATOM 777 N N . SER A 1 94 ? -9.859 -4.094 25.905 1.00 94.38 94 SER A N 1
ATOM 778 C CA . SER A 1 94 ? -10.679 -3.085 26.588 1.00 94.38 94 SER A CA 1
ATOM 779 C C . SER A 1 94 ? -12.135 -3.527 26.763 1.00 94.38 94 SER A C 1
ATOM 781 O O . SER A 1 94 ? -12.745 -3.237 27.792 1.00 94.38 94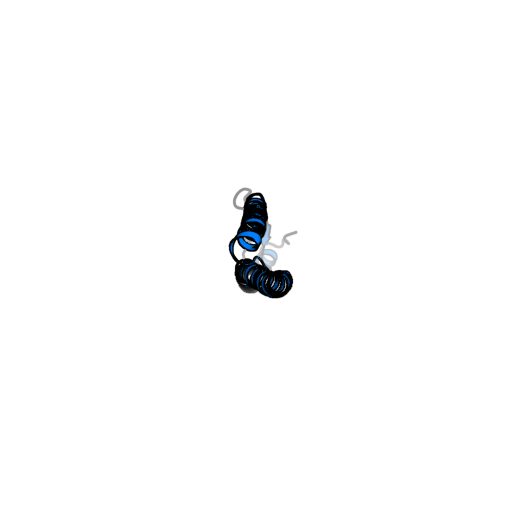 SER A O 1
ATOM 783 N N . GLU A 1 95 ? -12.677 -4.259 25.787 1.00 93.88 95 GLU A N 1
ATOM 784 C CA . GLU A 1 95 ? -14.026 -4.812 25.823 1.00 93.88 95 GLU A CA 1
ATOM 785 C C . GLU A 1 95 ? -14.117 -5.916 26.882 1.00 93.88 95 GLU A C 1
ATOM 787 O O . GLU A 1 95 ? -15.026 -5.901 27.709 1.00 93.88 95 GLU A O 1
ATOM 792 N N . GLU A 1 96 ? -13.142 -6.826 26.934 1.00 93.69 96 GLU A N 1
ATOM 793 C CA . GLU A 1 96 ? -13.090 -7.876 27.952 1.00 93.69 96 GLU A CA 1
ATOM 794 C C . GLU A 1 96 ? -12.972 -7.284 29.360 1.00 93.69 96 GLU A C 1
ATOM 796 O O . GLU A 1 96 ? -13.700 -7.690 30.270 1.00 93.69 96 GLU A O 1
ATOM 801 N N . GLN A 1 97 ? -12.106 -6.284 29.546 1.00 92.12 97 GLN A N 1
ATOM 802 C CA . GLN A 1 97 ? -11.990 -5.577 30.823 1.00 92.12 97 GLN A CA 1
ATOM 803 C C . GLN A 1 97 ? -13.310 -4.914 31.223 1.00 92.12 97 GLN A C 1
ATOM 805 O O . GLN A 1 97 ? -13.706 -5.002 32.387 1.00 92.12 97 GLN A O 1
ATOM 810 N N . PHE A 1 98 ? -14.011 -4.290 30.272 1.00 91.06 98 PHE A N 1
ATOM 811 C CA . PHE A 1 98 ? -15.327 -3.710 30.514 1.00 91.06 98 PHE A CA 1
ATOM 812 C C . PHE A 1 98 ? -16.354 -4.775 30.914 1.00 91.06 98 PHE A C 1
ATOM 814 O O . PHE A 1 98 ? -17.008 -4.613 31.943 1.00 91.06 98 PHE A O 1
ATOM 821 N N . HIS A 1 99 ? -16.458 -5.881 30.171 1.00 90.62 99 HIS A N 1
ATOM 822 C CA . HIS A 1 99 ? -17.380 -6.982 30.480 1.00 90.62 99 HIS A CA 1
ATOM 823 C C . HIS A 1 99 ? -17.117 -7.566 31.869 1.00 90.62 99 HIS A C 1
ATOM 825 O O . HIS A 1 99 ? -18.045 -7.750 32.658 1.00 90.62 99 HIS A O 1
ATOM 831 N N . GLN A 1 100 ? -15.848 -7.813 32.210 1.00 91.06 100 GLN A N 1
ATOM 832 C CA . GLN A 1 100 ? -15.469 -8.327 33.526 1.00 91.06 100 GLN A CA 1
ATOM 833 C C . GLN A 1 100 ? -15.783 -7.329 34.645 1.00 91.06 100 GLN A C 1
ATOM 835 O O . GLN A 1 100 ? -16.312 -7.732 35.687 1.00 91.06 100 GLN A O 1
ATOM 840 N N . MET A 1 101 ? -15.469 -6.045 34.437 1.00 91.94 101 MET A N 1
ATOM 841 C CA . MET A 1 101 ? -15.796 -4.977 35.377 1.00 91.94 101 MET A CA 1
ATOM 842 C C . MET A 1 101 ? -17.306 -4.916 35.590 1.00 91.94 101 MET A C 1
ATOM 844 O O . MET A 1 101 ? -17.740 -5.020 36.730 1.00 91.94 101 MET A O 1
ATOM 848 N N . PHE A 1 102 ? -18.094 -4.796 34.519 1.00 94.25 102 PHE A N 1
ATOM 849 C CA . PHE A 1 102 ? -19.550 -4.694 34.566 1.00 94.25 102 PHE A CA 1
ATOM 850 C C . PHE A 1 102 ? -20.167 -5.875 35.318 1.00 94.25 102 PHE A C 1
ATOM 852 O O . PHE A 1 102 ? -20.856 -5.662 36.318 1.00 94.25 102 PHE A O 1
ATOM 859 N N . ALA A 1 103 ? -19.849 -7.106 34.900 1.00 90.25 103 ALA A N 1
ATOM 860 C CA . ALA A 1 103 ? -20.443 -8.324 35.442 1.00 90.25 103 ALA A CA 1
ATOM 861 C C . ALA A 1 103 ? -20.158 -8.517 36.939 1.00 90.25 103 ALA A C 1
ATOM 863 O O . ALA A 1 103 ? -21.062 -8.883 37.689 1.00 90.25 103 ALA A O 1
ATOM 864 N N . LYS A 1 104 ? -18.921 -8.249 37.385 1.00 89.31 104 LYS A N 1
ATOM 865 C CA . LYS A 1 104 ? -18.484 -8.489 38.773 1.00 89.31 104 LYS A CA 1
ATOM 866 C C . LYS A 1 104 ? -18.646 -7.283 39.700 1.00 89.31 104 LYS A C 1
ATOM 868 O O . LYS A 1 104 ? -18.368 -7.400 40.894 1.00 89.31 104 LYS A O 1
ATOM 873 N N . HIS A 1 105 ? -19.052 -6.124 39.184 1.00 92.19 105 HIS A N 1
ATOM 874 C CA . HIS A 1 105 ? -19.199 -4.921 39.997 1.00 92.19 105 HIS A CA 1
ATOM 875 C C . HIS A 1 105 ? -20.287 -5.100 41.069 1.00 92.19 105 HIS A C 1
ATOM 877 O O . HIS A 1 105 ? -21.377 -5.603 40.796 1.00 92.19 105 HIS A O 1
ATOM 883 N N . SER A 1 106 ? -20.018 -4.650 42.297 1.00 91.88 106 SER A N 1
ATOM 884 C CA . SER A 1 106 ? -20.951 -4.786 43.427 1.00 91.88 106 SER A CA 1
ATOM 885 C C . SER A 1 106 ? -22.118 -3.794 43.389 1.00 91.88 106 SER A C 1
ATOM 887 O O . SER A 1 106 ? -23.162 -4.048 43.986 1.00 91.88 106 SER A O 1
ATOM 889 N N . ALA A 1 107 ? -21.970 -2.662 42.694 1.00 91.81 107 ALA A N 1
ATOM 890 C CA . ALA A 1 107 ? -23.090 -1.749 42.467 1.00 91.81 107 ALA A CA 1
ATOM 891 C C . ALA A 1 107 ? -24.065 -2.316 41.429 1.00 91.81 107 ALA A C 1
ATOM 893 O O . ALA A 1 107 ? -23.662 -3.003 40.492 1.00 91.81 107 ALA A O 1
ATOM 894 N N . MET A 1 108 ? -25.338 -1.967 41.582 1.00 91.38 108 MET A N 1
ATOM 895 C CA . MET A 1 108 ? -26.400 -2.283 40.631 1.00 91.38 108 MET A CA 1
ATOM 896 C C . MET A 1 108 ? -26.238 -1.441 39.361 1.00 91.38 108 MET A C 1
ATOM 898 O O . MET A 1 108 ? -26.398 -0.221 39.416 1.00 91.38 108 MET A O 1
ATOM 902 N N . LEU A 1 109 ? -25.927 -2.082 38.234 1.00 93.25 109 LEU A N 1
ATOM 903 C CA . LEU A 1 109 ? -25.748 -1.431 36.936 1.00 93.25 109 LEU A CA 1
ATOM 904 C C . LEU A 1 109 ? -26.687 -2.052 35.898 1.00 93.25 109 LEU A C 1
ATOM 906 O O . LEU A 1 109 ? -26.824 -3.272 35.832 1.00 93.25 109 LEU A O 1
ATOM 910 N N . TYR A 1 110 ? -27.278 -1.195 35.069 1.00 90.94 110 TYR A N 1
ATOM 911 C CA . TYR A 1 110 ? -28.116 -1.562 33.929 1.0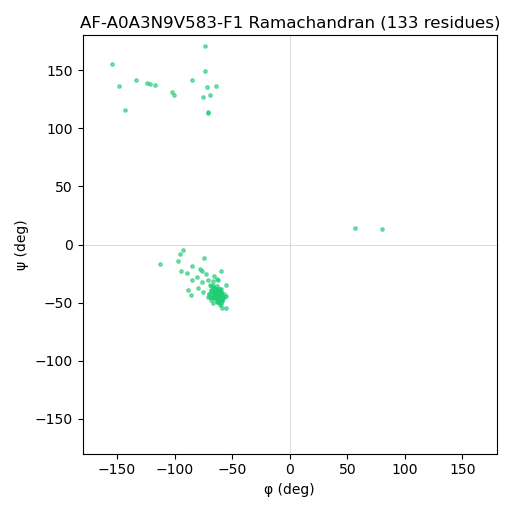0 90.94 110 TYR A CA 1
ATOM 912 C C . TYR A 1 110 ? -27.678 -0.729 32.742 1.00 90.94 110 TYR A C 1
ATOM 914 O O . TYR A 1 110 ? -27.373 0.457 32.896 1.00 90.94 110 TYR A O 1
ATOM 922 N N . LEU A 1 111 ? -27.675 -1.337 31.570 1.00 91.44 111 LEU A N 1
ATOM 923 C CA . LEU A 1 111 ? -27.502 -0.629 30.323 1.00 91.44 111 LEU A CA 1
ATOM 924 C C . LEU A 1 111 ? -28.877 -0.442 29.693 1.00 91.44 111 LEU A C 1
ATOM 926 O O . LEU A 1 111 ? -29.668 -1.379 29.583 1.00 91.44 111 LEU A O 1
ATOM 930 N N . VAL A 1 112 ? -29.166 0.799 29.324 1.00 92.62 112 VAL A N 1
ATOM 931 C CA . VAL A 1 112 ? -30.433 1.194 28.717 1.00 92.62 112 VAL A CA 1
ATOM 932 C C . VAL A 1 112 ? -30.177 1.707 27.316 1.00 92.62 112 VAL A C 1
ATOM 934 O O . VAL A 1 112 ? -29.227 2.454 27.075 1.00 92.62 112 VAL A O 1
ATOM 937 N N . ASP A 1 113 ? -31.033 1.302 26.394 1.00 93.00 113 ASP A N 1
ATOM 938 C CA . ASP A 1 113 ? -31.090 1.901 25.073 1.00 93.00 113 ASP A CA 1
ATOM 939 C C . ASP A 1 113 ? -31.640 3.333 25.197 1.00 93.00 113 ASP A C 1
ATOM 941 O O . ASP A 1 113 ? -32.659 3.568 25.846 1.00 93.00 113 ASP A O 1
ATOM 945 N N . VAL A 1 114 ? -30.943 4.314 24.621 1.00 92.00 114 VAL A N 1
ATOM 946 C CA . VAL A 1 114 ? -31.263 5.739 24.827 1.00 92.00 114 VAL A CA 1
ATOM 947 C C . VAL A 1 114 ? -32.544 6.152 24.092 1.00 92.00 114 VAL A C 1
ATOM 949 O O . VAL A 1 114 ? -33.210 7.095 24.516 1.00 92.00 114 VAL A O 1
ATOM 952 N N . GLU A 1 115 ? -32.909 5.459 23.012 1.00 94.44 115 GLU A N 1
ATOM 953 C CA . GLU A 1 115 ? -34.081 5.793 22.198 1.00 94.44 115 GLU A CA 1
ATOM 954 C C . GLU A 1 115 ? -35.359 5.162 22.759 1.00 94.44 115 GLU A C 1
ATOM 956 O O . GLU A 1 115 ? -36.402 5.811 22.839 1.00 94.44 115 GLU A O 1
ATOM 961 N N . THR A 1 116 ? -35.280 3.898 23.169 1.00 94.31 116 THR A N 1
ATOM 962 C CA . THR A 1 116 ? -36.429 3.109 23.636 1.00 94.31 116 THR A CA 1
ATOM 963 C C . THR A 1 116 ? -36.568 3.081 25.156 1.00 94.31 116 THR A C 1
ATOM 965 O O . THR A 1 116 ? -37.617 2.679 25.662 1.00 94.31 116 THR A O 1
ATOM 968 N N . LEU A 1 117 ? -35.525 3.494 25.888 1.00 90.31 117 LEU A N 1
ATOM 969 C CA . LEU A 1 117 ? -35.386 3.358 27.344 1.00 90.31 117 LEU A CA 1
ATOM 970 C C . LEU A 1 117 ? -35.508 1.909 27.843 1.00 90.31 117 LEU A C 1
ATOM 972 O O . LEU A 1 117 ? -35.666 1.675 29.043 1.00 90.31 117 LEU A O 1
ATOM 976 N N . ALA A 1 118 ? -35.424 0.930 26.940 1.00 90.94 118 ALA A N 1
ATOM 977 C CA . ALA A 1 118 ? -35.433 -0.475 27.296 1.00 90.94 118 ALA A CA 1
ATOM 978 C C . ALA A 1 118 ? -34.108 -0.841 27.972 1.00 90.94 118 ALA A C 1
ATOM 980 O O . ALA A 1 118 ? -33.033 -0.469 27.500 1.00 90.94 118 ALA A O 1
ATOM 981 N N . ILE A 1 119 ? -34.184 -1.590 29.072 1.00 90.00 119 ILE A N 1
ATOM 982 C CA . ILE A 1 119 ? -33.005 -2.203 29.685 1.00 90.00 119 ILE A CA 1
ATOM 983 C C . ILE A 1 119 ? -32.554 -3.322 28.750 1.00 90.00 119 ILE A C 1
ATOM 985 O O . ILE A 1 119 ? -33.291 -4.291 28.569 1.00 90.00 119 ILE A O 1
ATOM 989 N N . PHE A 1 120 ? -31.373 -3.178 28.152 1.00 90.19 120 PHE A N 1
ATOM 990 C CA . PHE A 1 120 ? -30.808 -4.205 27.277 1.00 90.19 120 PHE A CA 1
ATOM 991 C C . PHE A 1 120 ? -29.863 -5.149 28.023 1.00 90.19 120 PHE A C 1
ATOM 993 O O . PHE A 1 120 ? -29.662 -6.272 27.575 1.00 90.19 120 PHE A O 1
ATOM 1000 N N . ASP A 1 121 ? -29.293 -4.715 29.152 1.00 91.62 121 ASP A N 1
ATOM 1001 C CA . ASP A 1 121 ? -28.411 -5.554 29.966 1.00 91.62 121 ASP A CA 1
ATOM 1002 C C . ASP A 1 121 ? -28.400 -5.108 31.437 1.00 91.62 121 ASP A C 1
ATOM 1004 O O . ASP A 1 121 ? -28.664 -3.945 31.754 1.00 91.62 121 ASP A O 1
ATOM 1008 N N . ALA A 1 122 ? -28.076 -6.024 32.346 1.00 93.00 122 ALA A N 1
ATOM 1009 C CA . ALA A 1 122 ? -27.958 -5.787 33.779 1.00 93.00 122 ALA A CA 1
ATOM 1010 C C . ALA A 1 122 ? -26.899 -6.697 34.403 1.00 93.00 122 ALA A C 1
ATOM 1012 O O . ALA A 1 122 ? -26.878 -7.904 34.154 1.00 93.00 122 ALA A O 1
ATOM 1013 N N . ASN A 1 123 ? -26.063 -6.143 35.284 1.00 93.69 123 ASN A N 1
ATOM 1014 C CA . ASN A 1 123 ? -25.018 -6.929 35.936 1.00 93.69 123 ASN A CA 1
ATOM 1015 C C . ASN A 1 123 ? -25.553 -7.890 37.017 1.00 93.69 123 ASN A C 1
ATOM 1017 O O . ASN A 1 123 ? -26.714 -7.838 37.422 1.00 93.69 123 ASN A O 1
ATOM 1021 N N . GLU A 1 124 ? -24.705 -8.784 37.531 1.00 92.12 124 GLU A N 1
ATOM 1022 C CA . GLU A 1 124 ? -25.143 -9.827 38.473 1.00 92.12 124 GLU A CA 1
ATOM 1023 C C . GLU A 1 124 ? -25.725 -9.241 39.777 1.00 92.12 124 GLU A C 1
ATOM 1025 O O . GLU A 1 124 ? -26.723 -9.735 40.305 1.00 92.12 124 GLU A O 1
ATOM 1030 N N . SER A 1 125 ? -25.134 -8.155 40.285 1.00 93.31 125 SER A N 1
ATOM 1031 C CA . SER A 1 125 ? -25.610 -7.443 41.481 1.00 93.31 125 SER A CA 1
ATOM 1032 C C . SER A 1 125 ? -27.002 -6.844 41.277 1.00 93.31 125 SER A C 1
ATOM 1034 O O . SER A 1 125 ? -27.858 -6.932 42.157 1.00 93.31 125 SER A O 1
ATOM 1036 N N . ALA A 1 126 ? -27.238 -6.272 40.098 1.00 93.31 126 ALA A N 1
ATOM 1037 C CA . ALA A 1 126 ? -28.527 -5.768 39.667 1.00 93.31 126 ALA A CA 1
ATOM 1038 C C . ALA A 1 126 ? -29.600 -6.865 39.617 1.00 93.31 126 ALA A C 1
ATOM 1040 O O . ALA A 1 126 ? -30.647 -6.748 40.257 1.00 93.31 126 ALA A O 1
ATOM 1041 N N . GLN A 1 127 ? -29.310 -7.969 38.927 1.00 92.62 127 GLN A N 1
ATOM 1042 C CA . GLN A 1 127 ? -30.237 -9.095 38.810 1.00 92.62 127 GLN A CA 1
ATOM 1043 C C . GLN A 1 127 ? -30.584 -9.6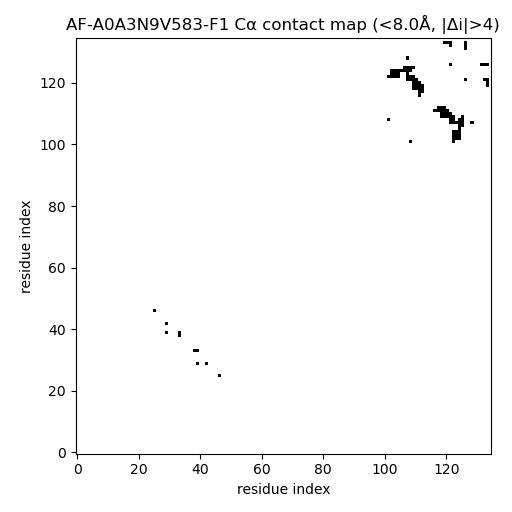93 40.181 1.00 92.62 127 GLN A C 1
ATOM 1045 O O . GLN A 1 127 ? -31.751 -9.956 40.466 1.00 92.62 127 GLN A O 1
ATOM 1050 N N . LYS A 1 128 ? -29.596 -9.838 41.078 1.00 91.50 128 LYS A N 1
ATOM 1051 C CA . LYS A 1 128 ? -29.814 -10.319 42.455 1.00 91.50 128 LYS A CA 1
ATOM 1052 C C . LYS A 1 128 ? -30.676 -9.380 43.292 1.00 91.50 128 LYS A C 1
ATOM 1054 O O . LYS A 1 128 ? -31.498 -9.857 44.066 1.00 91.50 128 LYS A O 1
ATOM 1059 N N . PHE A 1 129 ? -30.474 -8.068 43.171 1.00 92.56 129 PHE A N 1
ATOM 1060 C CA . PHE A 1 129 ? -31.231 -7.091 43.952 1.00 92.56 129 PHE A CA 1
ATOM 1061 C C . PHE A 1 129 ? -32.692 -7.006 43.500 1.00 92.56 129 PHE A C 1
ATOM 1063 O O . PHE A 1 129 ? -33.588 -6.992 44.340 1.00 92.56 129 PHE A O 1
ATOM 1070 N N . TYR A 1 130 ? -32.936 -6.963 42.186 1.00 90.12 130 TYR A N 1
ATOM 1071 C CA . TYR A 1 130 ? -34.292 -6.835 41.642 1.00 90.12 130 TYR A CA 1
ATOM 1072 C C . TYR A 1 130 ? -35.021 -8.179 41.503 1.00 90.12 130 TYR A C 1
ATOM 1074 O O . TYR A 1 130 ? -36.246 -8.191 41.428 1.00 90.12 130 TYR A O 1
ATOM 1082 N N . GLY A 1 131 ? -34.299 -9.303 41.498 1.00 90.31 131 GLY A N 1
ATOM 1083 C CA . GLY A 1 131 ? -34.867 -10.653 41.422 1.00 90.31 131 GLY A CA 1
ATOM 1084 C C . GLY A 1 131 ? -35.263 -11.107 40.013 1.00 90.31 131 GLY A C 1
ATOM 1085 O O . GLY A 1 131 ? -35.954 -12.115 39.880 1.00 90.31 131 GLY A O 1
ATOM 1086 N N . TYR A 1 132 ? -34.832 -10.389 38.972 1.00 87.19 132 TYR A N 1
ATOM 1087 C CA . TYR A 1 132 ? -35.111 -10.704 37.568 1.00 87.19 132 TYR A CA 1
ATOM 1088 C C . TYR A 1 132 ? -33.804 -10.895 36.795 1.00 87.19 132 TYR A C 1
ATOM 1090 O O . TYR A 1 132 ? -32.865 -10.118 36.966 1.00 87.19 132 TYR A O 1
ATOM 1098 N N . SER A 1 133 ? -33.754 -11.907 35.929 1.00 81.19 133 SER A N 1
ATOM 1099 C CA . SER A 1 133 ? -32.666 -12.094 34.965 1.00 81.19 133 SER A CA 1
ATOM 1100 C C . SER A 1 133 ? -32.927 -11.281 33.696 1.00 81.19 133 SER A C 1
ATOM 1102 O O . SER A 1 133 ? -34.066 -11.218 33.228 1.00 81.19 133 SER A O 1
ATOM 1104 N N . CYS A 1 134 ? -31.880 -10.692 33.114 1.00 75.44 134 CYS A N 1
ATOM 1105 C CA . CYS A 1 134 ? -31.946 -10.182 31.744 1.00 75.44 134 CYS A CA 1
ATOM 1106 C C . CYS A 1 134 ? -31.888 -11.374 30.774 1.00 75.44 134 CYS A C 1
ATOM 1108 O O . CYS A 1 134 ? -31.003 -12.219 30.907 1.00 75.44 134 CYS A O 1
ATOM 1110 N N . ASN A 1 135 ? -32.864 -11.457 29.864 1.00 58.31 135 ASN A N 1
ATOM 1111 C CA . ASN A 1 135 ? -32.957 -12.456 28.792 1.00 58.31 135 ASN A CA 1
ATOM 1112 C C . ASN A 1 135 ? -32.602 -11.824 27.451 1.00 58.31 135 ASN A C 1
ATOM 1114 O O . ASN A 1 135 ? -33.114 -10.710 27.203 1.00 58.31 135 ASN A O 1
#

Radius of gyration: 37.01 Å; Cα contacts (8 Å, |Δi|>4): 55; chains: 1; bounding box: 69×19×95 Å

Solvent-accessible surface area (backbone atoms only — not comparable to full-atom values): 7657 Å² total; per-residue (Å²): 117,78,66,62,56,53,53,54,51,52,50,55,50,51,53,50,51,52,49,51,52,47,50,57,53,52,69,61,50,52,77,74,76,49,94,49,79,75,57,53,58,60,55,51,52,56,49,54,53,52,50,53,52,54,52,49,54,52,49,49,55,50,51,53,66,53,50,61,55,51,54,58,49,51,52,54,50,50,54,51,52,53,52,50,51,52,53,49,50,54,49,51,54,52,49,51,52,46,54,54,49,52,45,70,34,81,63,71,43,70,42,59,42,87,88,78,66,43,75,78,42,58,20,55,39,28,27,66,73,73,72,49,81,81,129

Secondary structure (DSSP, 8-state):
-HHHHHHHHHHHHHHHHHHHHHHHHHHHHHHHH--SHHHHHHHHHHHHHHHHHHHHHHHHHHHHHHHHHHHHHHHHHHHHHHHHHHHHHHHHHHHHHHHHHHHH-SS--EEE-TTT--EEEE-HHHHHHHT----

pLDDT: mean 80.4, std 12.42, range [48.94, 95.56]

Mean predicted aligned error: 13.24 Å